Protein AF-A0A924GXJ4-F1 (afdb_monomer)

Mean predicted aligned error: 4.67 Å

Secondary structure (DSSP, 8-state):
---PPP-SHHHHHHHHTTSPPPB-HHHHHHHHHHHTTGGG--HHHHHHHHHT-HHHHHHHHHHHHHHHTTT-SS----HHHHHHHH-HHHHHHHHSSPPBHHHHTTT-HHHHHHHHHHHHHHHHHHHHHHHHHHHHT-TT-

Solvent-accessible surface area (backbone atoms only — not comparable to full-atom values): 8254 Å² total; per-residue (Å²): 132,88,78,78,76,66,76,57,69,69,43,43,54,63,55,54,70,76,49,83,80,43,29,54,50,70,53,52,53,52,50,52,59,39,58,80,38,48,94,76,59,49,47,64,66,51,30,58,60,32,64,73,33,68,52,44,39,48,51,50,41,52,54,40,36,64,76,43,57,91,76,50,96,64,82,60,87,45,61,46,58,32,32,67,74,61,31,64,71,50,49,46,73,76,58,73,82,70,47,41,38,64,67,74,34,57,96,34,67,71,60,43,52,53,51,54,53,48,51,55,51,52,47,53,50,50,54,52,50,41,55,51,28,54,75,69,64,45,92,89,87

Sequence (141 aa):
MTTTAPSGCKAWIEHLSRFPVPVLRSTCERIAYWHEREDEADAHVLADLILEDPLMCGLVLAGSSQRLSGRLATPVETVTGALLLTGVESFFRDFCALTDLETVLDGQPEALEGALALVRRAHSAARLTAAFAIHRQDEDA

Structure (mmCIF, N/CA/C/O backbone):
data_AF-A0A924GXJ4-F1
#
_entry.id   AF-A0A924GXJ4-F1
#
loop_
_atom_site.group_PDB
_atom_site.id
_atom_site.type_symbol
_atom_site.label_atom_id
_atom_site.label_alt_id
_atom_site.label_comp_id
_atom_site.label_asym_id
_atom_site.label_entity_id
_atom_site.label_seq_id
_atom_site.pdbx_PDB_ins_code
_atom_site.Cartn_x
_atom_site.Cartn_y
_atom_site.Cartn_z
_atom_site.occupancy
_atom_site.B_iso_or_equiv
_atom_site.auth_seq_id
_atom_site.auth_comp_id
_atom_site.auth_asym_id
_atom_site.auth_atom_id
_atom_site.pdbx_PDB_model_num
ATOM 1 N N . MET A 1 1 ? -12.507 -4.443 27.587 1.00 35.38 1 MET A N 1
ATOM 2 C CA . MET A 1 1 ? -11.103 -4.561 28.037 1.00 35.38 1 MET A CA 1
ATOM 3 C C . MET A 1 1 ? -10.420 -3.247 27.705 1.00 35.38 1 MET A C 1
ATOM 5 O O . MET A 1 1 ? -10.449 -2.858 26.548 1.00 35.38 1 MET A O 1
ATOM 9 N N . THR A 1 2 ? -9.915 -2.510 28.692 1.00 41.31 2 THR A N 1
ATOM 10 C CA . THR A 1 2 ? -9.214 -1.239 28.454 1.00 41.31 2 THR A CA 1
ATOM 11 C C . THR A 1 2 ? -7.794 -1.541 27.990 1.00 41.31 2 THR A C 1
ATOM 13 O O . THR A 1 2 ? -6.924 -1.832 28.808 1.00 41.31 2 THR A O 1
ATOM 16 N N . THR A 1 3 ? -7.570 -1.538 26.678 1.00 65.25 3 THR A N 1
ATOM 17 C CA . THR A 1 3 ? -6.225 -1.638 26.105 1.00 65.25 3 THR A CA 1
ATOM 18 C C . THR A 1 3 ? -5.492 -0.331 26.387 1.00 65.25 3 THR A C 1
ATOM 20 O O . THR A 1 3 ? -5.834 0.711 25.833 1.00 65.25 3 THR A O 1
ATOM 23 N N . THR A 1 4 ? -4.512 -0.362 27.287 1.00 79.94 4 THR A N 1
ATOM 24 C CA . THR A 1 4 ? -3.626 0.782 27.522 1.00 79.94 4 THR A CA 1
ATOM 25 C C . THR A 1 4 ? -2.811 1.043 26.258 1.00 79.94 4 THR A C 1
ATOM 27 O O . THR A 1 4 ? -2.149 0.136 25.752 1.00 79.94 4 THR A O 1
ATOM 30 N N . ALA A 1 5 ? -2.864 2.270 25.741 1.00 83.94 5 ALA A N 1
ATOM 31 C CA . ALA A 1 5 ? -2.120 2.655 24.548 1.00 83.94 5 ALA A CA 1
ATOM 32 C C . ALA A 1 5 ? -0.593 2.539 24.769 1.00 83.94 5 ALA A C 1
ATOM 34 O O . ALA A 1 5 ? -0.116 2.882 25.858 1.00 83.94 5 ALA A O 1
ATOM 35 N N . PRO A 1 6 ? 0.188 2.093 23.763 1.00 91.06 6 PRO A N 1
ATOM 36 C CA . PRO A 1 6 ? 1.647 2.096 23.826 1.00 91.06 6 PRO A CA 1
ATOM 37 C C . PRO A 1 6 ? 2.224 3.477 24.175 1.00 91.06 6 PRO A C 1
ATOM 39 O O . PRO A 1 6 ? 1.743 4.513 23.710 1.00 91.06 6 PRO A O 1
ATOM 42 N N . SER A 1 7 ? 3.293 3.500 24.974 1.00 92.19 7 SER A N 1
ATOM 43 C CA . SER A 1 7 ? 3.984 4.732 25.360 1.00 92.19 7 SER A CA 1
ATOM 44 C C . SER A 1 7 ? 5.221 4.980 24.489 1.00 92.19 7 SER A C 1
ATOM 46 O O . SER A 1 7 ? 6.217 4.260 24.538 1.00 92.19 7 SER A O 1
ATOM 48 N N . GLY A 1 8 ? 5.171 6.053 23.698 1.00 93.19 8 GLY A N 1
ATOM 49 C CA . GLY A 1 8 ? 6.286 6.504 22.861 1.00 93.19 8 GLY A CA 1
ATOM 50 C C . GLY A 1 8 ? 6.390 5.813 21.496 1.00 93.19 8 GLY A C 1
ATOM 51 O O . GLY A 1 8 ? 5.786 4.776 21.237 1.00 93.19 8 GLY A O 1
ATOM 52 N N . CYS A 1 9 ? 7.176 6.417 20.600 1.00 94.62 9 CYS A N 1
ATOM 53 C CA . CYS A 1 9 ? 7.242 6.036 19.184 1.00 94.62 9 CYS A CA 1
ATOM 54 C C . CYS A 1 9 ? 7.687 4.579 18.968 1.00 94.62 9 CYS A C 1
ATOM 56 O O . CYS A 1 9 ? 7.044 3.840 18.230 1.00 94.62 9 CYS A O 1
ATOM 58 N N . LYS A 1 10 ? 8.738 4.125 19.667 1.00 94.56 10 LYS A N 1
ATOM 59 C CA . LYS A 1 10 ? 9.250 2.751 19.530 1.00 94.56 10 LYS A CA 1
ATOM 60 C C . LYS A 1 10 ? 8.190 1.699 19.878 1.00 94.56 10 LYS A C 1
ATOM 62 O O . LYS A 1 10 ? 8.049 0.723 19.149 1.00 94.56 10 LYS A O 1
ATOM 67 N N . ALA A 1 11 ? 7.445 1.913 20.963 1.00 94.25 11 ALA A N 1
ATOM 68 C CA . ALA A 1 11 ? 6.400 0.990 21.395 1.00 94.25 11 ALA A CA 1
ATOM 69 C C . ALA A 1 11 ? 5.227 0.961 20.403 1.00 94.25 11 ALA A C 1
ATOM 71 O O . ALA A 1 11 ? 4.669 -0.102 20.149 1.00 94.25 11 ALA A O 1
ATOM 7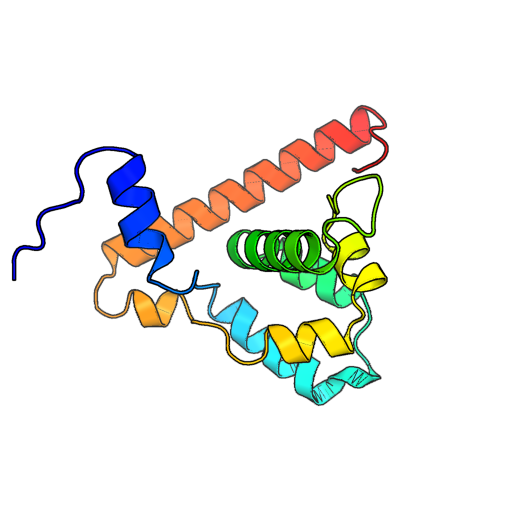2 N N . TRP A 1 12 ? 4.890 2.104 19.798 1.00 93.50 12 TRP A N 1
ATOM 73 C CA . TRP A 1 12 ? 3.905 2.165 18.719 1.00 93.50 12 TRP A CA 1
ATOM 74 C C . TRP A 1 12 ? 4.353 1.413 17.469 1.00 93.50 12 TRP A C 1
ATOM 76 O O . TRP A 1 12 ? 3.576 0.624 16.946 1.00 93.50 12 TRP A O 1
ATOM 86 N N . ILE A 1 13 ? 5.598 1.602 17.023 1.00 92.81 13 ILE A N 1
ATOM 87 C CA . ILE A 1 13 ? 6.143 0.875 15.866 1.00 92.81 13 ILE A CA 1
ATOM 88 C C . ILE A 1 13 ? 6.093 -0.635 16.116 1.00 92.81 13 ILE A C 1
ATOM 90 O O . ILE A 1 13 ? 5.615 -1.377 15.265 1.00 92.81 13 ILE A O 1
ATOM 94 N N . GLU A 1 14 ? 6.538 -1.090 17.290 1.00 93.12 14 GLU A N 1
ATOM 95 C CA . GLU A 1 14 ? 6.525 -2.513 17.646 1.00 93.12 14 GLU A CA 1
ATOM 96 C C . GLU A 1 14 ? 5.106 -3.080 17.785 1.00 93.12 14 GLU A C 1
ATOM 98 O O . GLU A 1 14 ? 4.868 -4.250 17.493 1.00 93.12 14 GLU A O 1
ATOM 103 N N . HIS A 1 15 ? 4.156 -2.274 18.258 1.00 92.19 15 HIS A N 1
ATOM 104 C CA . HIS A 1 15 ? 2.765 -2.690 18.356 1.00 92.19 15 HIS A CA 1
ATOM 105 C C . HIS A 1 15 ? 2.129 -2.823 16.969 1.00 92.19 15 HIS A C 1
ATOM 107 O O . HIS A 1 15 ? 1.524 -3.850 16.671 1.00 92.19 15 HIS A O 1
ATOM 113 N N . LEU A 1 16 ? 2.292 -1.805 16.121 1.00 89.62 16 LEU A N 1
ATOM 114 C CA . LEU A 1 16 ? 1.676 -1.742 14.797 1.00 89.62 16 LEU A CA 1
ATOM 115 C C . LEU A 1 16 ? 2.301 -2.736 13.813 1.00 89.62 16 LEU A C 1
ATOM 117 O O . LEU A 1 16 ? 1.582 -3.279 12.985 1.00 89.62 16 LEU A O 1
ATOM 121 N N . SER A 1 17 ? 3.596 -3.051 13.935 1.00 90.38 17 SER A N 1
ATOM 122 C CA . SER A 1 17 ? 4.271 -4.017 13.052 1.00 90.38 17 SER A CA 1
ATOM 123 C C . SER A 1 17 ? 3.760 -5.456 13.178 1.00 90.38 17 SER A C 1
ATOM 125 O O . SER A 1 17 ? 4.088 -6.300 12.347 1.00 90.38 17 SER A O 1
ATOM 127 N N . ARG A 1 18 ? 2.969 -5.755 14.215 1.00 91.62 18 ARG A N 1
ATOM 128 C CA . ARG A 1 18 ? 2.360 -7.075 14.441 1.00 91.62 18 ARG A CA 1
ATOM 129 C C . ARG A 1 18 ? 1.083 -7.285 13.636 1.00 91.62 18 ARG A C 1
ATOM 131 O O . ARG A 1 18 ? 0.598 -8.412 13.573 1.00 91.62 18 ARG A O 1
ATOM 138 N N . PHE A 1 19 ? 0.532 -6.220 13.064 1.00 90.56 19 PHE A N 1
ATOM 139 C CA . PHE A 1 19 ? -0.692 -6.266 12.28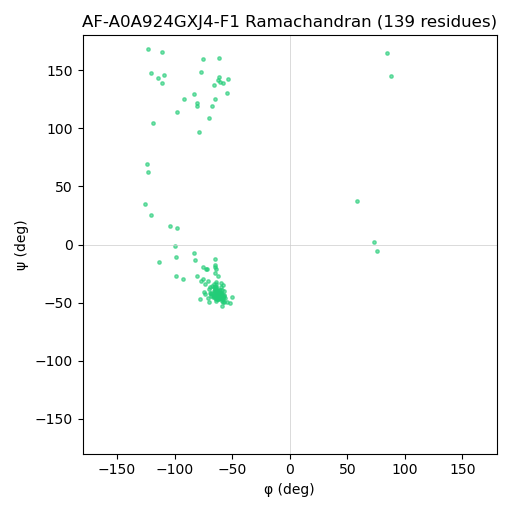1 1.00 90.56 19 PHE A CA 1
ATOM 140 C C . PHE A 1 19 ? -0.362 -6.002 10.811 1.00 90.56 19 PHE A C 1
ATOM 142 O O . PHE A 1 19 ? 0.467 -5.134 10.524 1.00 90.56 19 PHE A O 1
ATOM 149 N N . PRO A 1 20 ? -0.988 -6.727 9.869 1.00 91.19 20 PRO A N 1
ATOM 150 C CA . PRO A 1 20 ? -0.882 -6.367 8.464 1.00 91.19 20 PRO A CA 1
ATOM 151 C C . PRO A 1 20 ? -1.449 -4.959 8.269 1.00 91.19 20 PRO A C 1
ATOM 153 O O . PRO A 1 20 ? -2.467 -4.605 8.867 1.00 91.19 20 PRO A O 1
ATOM 156 N N . VAL A 1 21 ? -0.789 -4.152 7.437 1.00 92.62 21 VAL A N 1
ATOM 157 C CA . VAL A 1 21 ? -1.331 -2.848 7.046 1.00 92.62 21 VAL A CA 1
ATOM 158 C C . VAL A 1 21 ? -2.571 -3.113 6.187 1.00 92.62 21 VAL A C 1
ATOM 160 O O . VAL A 1 21 ? -2.442 -3.779 5.157 1.00 92.62 21 VAL A O 1
ATOM 163 N N . PRO A 1 22 ? -3.766 -2.655 6.598 1.00 95.88 22 PRO A N 1
ATOM 164 C CA . PRO A 1 22 ? -4.956 -2.822 5.785 1.00 95.88 22 PRO A CA 1
ATOM 165 C C . PRO A 1 22 ? -4.953 -1.839 4.609 1.00 95.88 22 PRO A C 1
ATOM 167 O O . PRO A 1 22 ? -4.291 -0.804 4.658 1.00 95.88 22 PRO A O 1
ATOM 170 N N . VAL A 1 23 ? -5.731 -2.146 3.580 1.00 97.25 23 VAL A N 1
ATOM 171 C CA . VAL A 1 23 ? -6.013 -1.267 2.435 1.00 97.25 23 VAL A CA 1
ATOM 172 C C . VAL A 1 23 ? -7.521 -1.066 2.319 1.00 97.25 23 VAL A C 1
ATOM 174 O O . VAL A 1 23 ? -8.286 -1.755 2.996 1.00 97.25 23 VAL A O 1
ATOM 177 N N . LEU A 1 24 ? -7.969 -0.119 1.499 1.00 97.56 24 LEU A N 1
ATOM 178 C CA . LEU A 1 24 ? -9.401 0.113 1.307 1.00 97.56 24 LEU A CA 1
ATOM 179 C C . LEU A 1 24 ? -10.083 -1.130 0.728 1.00 97.56 24 LEU A C 1
ATOM 181 O O . LEU A 1 24 ? -9.542 -1.785 -0.170 1.00 97.56 24 LEU A O 1
ATOM 185 N N . ARG A 1 25 ? -11.323 -1.395 1.148 1.00 97.69 25 ARG A N 1
ATOM 186 C CA . ARG A 1 25 ? -12.169 -2.446 0.566 1.00 97.69 25 ARG A CA 1
ATOM 187 C C . ARG A 1 25 ? -12.235 -2.359 -0.954 1.00 97.69 25 ARG A C 1
ATOM 189 O O . ARG A 1 25 ? -12.053 -3.362 -1.638 1.00 97.69 25 ARG A O 1
ATOM 196 N N . SER A 1 26 ? -12.433 -1.152 -1.485 1.00 96.81 26 SER A N 1
ATOM 197 C CA . SER A 1 26 ? -12.482 -0.915 -2.931 1.00 96.81 26 SER A CA 1
ATOM 198 C C . SER A 1 26 ? -11.188 -1.321 -3.638 1.00 96.81 26 SER A C 1
ATOM 200 O O . SER A 1 26 ? -11.220 -1.767 -4.782 1.00 96.81 26 SER A O 1
ATOM 202 N N . THR A 1 27 ? -10.042 -1.179 -2.969 1.00 97.06 27 THR A N 1
ATOM 203 C CA . THR A 1 27 ? -8.739 -1.598 -3.494 1.00 97.06 27 THR A CA 1
ATOM 204 C C . THR A 1 27 ? -8.638 -3.118 -3.521 1.00 97.06 27 THR A C 1
ATOM 206 O O . THR A 1 27 ? -8.276 -3.674 -4.556 1.00 97.06 27 THR A O 1
ATOM 209 N N . CYS A 1 28 ? -9.035 -3.800 -2.438 1.00 97.38 28 CYS A N 1
ATOM 210 C CA . CYS A 1 28 ? -9.116 -5.264 -2.397 1.00 97.38 28 CYS A CA 1
ATOM 211 C C . CYS A 1 28 ? -9.986 -5.813 -3.540 1.00 97.38 28 CYS A C 1
ATOM 213 O O . CYS A 1 28 ? -9.560 -6.705 -4.271 1.00 97.38 28 CYS A O 1
ATOM 215 N N . GLU A 1 29 ? -11.185 -5.254 -3.721 1.00 96.75 29 GLU A N 1
ATOM 216 C CA . GLU A 1 29 ? -12.140 -5.675 -4.753 1.00 96.75 29 GLU A CA 1
ATOM 217 C C . GLU A 1 29 ? -11.588 -5.475 -6.169 1.00 96.75 29 GLU A C 1
ATOM 219 O O . GLU A 1 29 ? -11.680 -6.375 -7.006 1.00 96.75 29 GLU A O 1
ATOM 224 N N . ARG A 1 30 ? -10.970 -4.320 -6.449 1.00 96.62 30 ARG A N 1
ATOM 225 C CA . ARG A 1 30 ? -10.393 -4.041 -7.772 1.00 96.62 30 ARG A CA 1
ATOM 226 C C . ARG A 1 30 ? -9.159 -4.894 -8.063 1.00 96.62 30 ARG A C 1
ATOM 228 O O . ARG A 1 30 ? -8.985 -5.312 -9.204 1.00 96.62 30 ARG A O 1
ATOM 235 N N . ILE A 1 31 ? -8.318 -5.171 -7.066 1.00 96.44 31 ILE A N 1
ATOM 236 C CA . ILE A 1 31 ? -7.172 -6.079 -7.235 1.00 96.44 31 ILE A CA 1
ATOM 237 C C . ILE A 1 31 ? -7.665 -7.497 -7.516 1.00 96.44 31 ILE A C 1
ATOM 239 O O . ILE A 1 31 ? -7.164 -8.125 -8.443 1.00 96.44 31 ILE A O 1
ATOM 243 N N . ALA A 1 32 ? -8.679 -7.978 -6.793 1.00 95.25 32 ALA A N 1
ATOM 244 C CA . ALA A 1 32 ? -9.282 -9.282 -7.062 1.00 95.25 32 ALA A CA 1
ATOM 245 C C . ALA A 1 32 ? -9.875 -9.358 -8.482 1.00 95.25 32 ALA A C 1
ATOM 247 O O . ALA A 1 32 ? -9.622 -10.321 -9.201 1.00 95.25 32 ALA A O 1
ATOM 248 N N . TYR A 1 33 ? -10.584 -8.309 -8.918 1.00 95.06 33 TYR A N 1
ATOM 249 C CA . TYR A 1 33 ? -11.118 -8.202 -10.280 1.00 95.06 33 TYR A CA 1
ATOM 250 C C . TYR A 1 33 ? -10.029 -8.321 -11.357 1.00 95.06 33 TYR A C 1
ATOM 252 O O . TYR A 1 33 ? -10.227 -9.015 -12.360 1.00 95.06 33 TYR A O 1
ATOM 260 N N . TRP A 1 34 ? -8.894 -7.642 -11.160 1.00 95.81 34 TRP A N 1
ATOM 261 C CA . TRP A 1 34 ? -7.773 -7.685 -12.097 1.00 95.81 34 TRP A CA 1
ATOM 262 C C 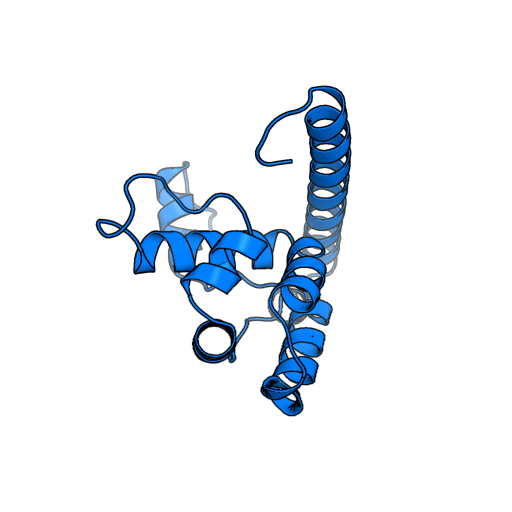. TRP A 1 34 ? -6.976 -8.980 -12.013 1.00 95.81 34 TRP A C 1
ATOM 264 O O . TRP A 1 34 ? -6.466 -9.418 -13.033 1.00 95.81 34 TRP A O 1
ATOM 274 N N . HIS A 1 35 ? -6.907 -9.627 -10.850 1.00 94.31 35 HIS A N 1
ATOM 275 C CA . HIS A 1 35 ? -6.233 -10.916 -10.720 1.00 94.31 35 HIS A CA 1
ATOM 276 C C . HIS A 1 35 ? -6.927 -12.008 -11.549 1.00 94.31 35 HIS A C 1
ATOM 278 O O . HIS A 1 35 ? -6.269 -12.822 -12.186 1.00 94.31 35 HIS A O 1
ATOM 284 N N . GLU A 1 36 ? -8.261 -11.985 -11.632 1.00 93.94 36 GLU A N 1
ATOM 285 C CA . GLU A 1 36 ? -9.016 -12.868 -12.537 1.00 93.94 36 GLU A CA 1
ATOM 286 C C . GLU A 1 36 ? -8.738 -12.602 -14.030 1.00 93.94 36 GLU A C 1
ATOM 288 O O . GLU A 1 36 ? -9.072 -13.432 -14.874 1.00 93.94 36 GLU A O 1
ATOM 293 N N . ARG A 1 37 ? -8.175 -11.434 -14.357 1.00 94.00 37 ARG A N 1
ATOM 294 C CA . ARG A 1 37 ? -7.885 -10.934 -15.712 1.00 94.00 37 ARG A CA 1
ATOM 295 C C . ARG A 1 37 ? -6.415 -10.548 -15.833 1.00 94.00 37 ARG A C 1
ATOM 297 O O . ARG A 1 37 ? -6.078 -9.564 -16.483 1.00 94.00 37 ARG A O 1
ATOM 304 N N . GLU A 1 38 ? -5.545 -11.291 -15.159 1.00 90.94 38 GLU A N 1
ATOM 305 C CA . GLU A 1 38 ? -4.130 -10.946 -15.030 1.00 90.94 38 GLU A CA 1
ATOM 306 C C . GLU A 1 38 ? -3.436 -10.810 -16.394 1.00 90.94 38 GLU A C 1
ATOM 308 O O . GLU A 1 38 ? -2.639 -9.896 -16.577 1.00 90.94 38 GLU A O 1
ATOM 313 N N . ASP A 1 39 ? -3.834 -11.622 -17.379 1.00 91.19 39 ASP A N 1
ATOM 314 C CA . ASP A 1 39 ? -3.341 -11.553 -18.764 1.00 91.19 39 ASP A CA 1
ATOM 315 C C . ASP A 1 39 ? -3.695 -10.232 -19.484 1.00 91.19 39 ASP A C 1
ATOM 317 O O . ASP A 1 39 ? -3.067 -9.872 -20.479 1.00 91.19 39 ASP A O 1
ATOM 321 N N . GLU A 1 40 ? -4.714 -9.512 -19.004 1.00 92.38 40 GLU A N 1
ATOM 322 C CA . GLU A 1 40 ? -5.160 -8.215 -19.530 1.00 92.38 40 GLU A CA 1
ATOM 323 C C . GLU A 1 40 ? -4.609 -7.035 -18.713 1.00 92.38 40 GLU A C 1
ATOM 325 O O . GLU A 1 40 ? -4.751 -5.880 -19.123 1.00 92.38 40 GLU A O 1
ATOM 330 N N . ALA A 1 41 ? -4.004 -7.299 -17.551 1.00 92.38 41 ALA A N 1
ATOM 331 C CA . ALA A 1 41 ? -3.492 -6.270 -16.661 1.00 92.38 41 ALA A CA 1
ATOM 332 C C . ALA A 1 41 ? -2.095 -5.812 -17.098 1.00 92.38 41 ALA A C 1
ATOM 334 O O . ALA A 1 41 ? -1.171 -6.611 -17.243 1.00 92.38 41 ALA A O 1
ATOM 335 N N . ASP A 1 42 ? -1.907 -4.498 -17.226 1.00 92.00 42 ASP A N 1
ATOM 336 C CA . ASP A 1 42 ? -0.584 -3.904 -17.394 1.00 92.00 42 ASP A CA 1
ATOM 337 C C . ASP A 1 42 ? -0.155 -3.095 -16.159 1.00 92.00 42 ASP A C 1
ATOM 339 O O . ASP A 1 42 ? -0.943 -2.772 -15.263 1.00 92.00 42 ASP A O 1
ATOM 343 N N . ALA A 1 43 ? 1.138 -2.773 -16.103 1.00 93.31 43 ALA A N 1
ATOM 344 C CA . ALA A 1 43 ? 1.720 -2.040 -14.985 1.00 93.31 43 ALA A CA 1
ATOM 345 C C . ALA A 1 43 ? 1.127 -0.631 -14.810 1.00 93.31 43 ALA A C 1
ATOM 347 O O . ALA A 1 43 ? 1.131 -0.116 -13.697 1.00 93.31 43 ALA A O 1
ATOM 348 N N . HIS A 1 44 ? 0.633 0.004 -15.873 1.00 93.06 44 HIS A N 1
ATOM 349 C CA . HIS A 1 44 ? 0.091 1.357 -15.799 1.00 93.06 44 HIS A CA 1
ATOM 350 C C . HIS A 1 44 ? -1.320 1.354 -15.206 1.00 93.06 44 HIS A C 1
ATOM 352 O O . HIS A 1 44 ? -1.588 2.085 -14.256 1.00 93.06 44 HIS A O 1
ATOM 358 N N . VAL A 1 45 ? -2.179 0.453 -15.685 1.00 92.88 45 VAL A N 1
ATOM 359 C CA . VAL A 1 45 ? -3.534 0.239 -15.162 1.00 92.88 45 VAL A CA 1
ATOM 360 C C . VAL A 1 45 ? -3.502 -0.102 -13.673 1.00 92.88 45 VAL A C 1
ATOM 362 O O . VAL A 1 45 ? -4.288 0.430 -12.884 1.00 92.88 45 VAL A O 1
ATOM 365 N N . LEU A 1 46 ? -2.575 -0.972 -13.267 1.00 96.19 46 LEU A N 1
ATOM 366 C CA . LEU A 1 46 ? -2.399 -1.313 -11.859 1.00 96.19 46 LEU A CA 1
ATOM 367 C C . LEU A 1 46 ? -1.809 -0.153 -11.054 1.00 96.19 46 LEU A C 1
ATOM 369 O O . LEU A 1 46 ? -2.244 0.066 -9.925 1.00 96.19 46 LEU A O 1
ATOM 373 N N . ALA A 1 47 ? -0.865 0.611 -11.612 1.00 95.81 47 ALA A N 1
ATOM 374 C CA . ALA A 1 47 ? -0.311 1.777 -10.932 1.00 95.81 47 ALA A CA 1
ATOM 375 C C . ALA A 1 47 ? -1.388 2.823 -10.625 1.00 95.81 47 ALA A C 1
ATOM 377 O O . ALA A 1 47 ? -1.463 3.275 -9.484 1.00 95.81 47 ALA A O 1
ATOM 378 N N . ASP A 1 48 ? -2.250 3.150 -11.589 1.00 93.94 48 ASP A N 1
ATOM 379 C CA . ASP A 1 48 ? -3.345 4.106 -11.394 1.00 93.94 48 ASP A CA 1
ATOM 380 C C . ASP A 1 48 ? -4.283 3.661 -10.268 1.00 93.94 48 ASP A C 1
ATOM 382 O O . ASP A 1 48 ? -4.605 4.445 -9.375 1.00 93.94 48 ASP A O 1
ATOM 386 N N . LEU A 1 49 ? -4.652 2.375 -10.253 1.00 95.31 49 LEU A N 1
ATOM 387 C CA . LEU A 1 49 ? -5.445 1.779 -9.178 1.00 95.31 49 LEU A CA 1
ATOM 388 C C . LEU A 1 49 ? -4.754 1.917 -7.821 1.00 95.31 49 LEU A C 1
ATOM 390 O O . LEU A 1 49 ? -5.385 2.318 -6.845 1.00 95.31 49 LEU A O 1
ATOM 394 N N . ILE A 1 50 ? -3.471 1.566 -7.744 1.00 96.06 50 ILE A N 1
ATOM 395 C CA . ILE A 1 50 ? -2.707 1.581 -6.493 1.00 96.06 50 ILE A CA 1
ATOM 396 C C . ILE A 1 50 ? -2.561 3.016 -5.972 1.00 96.06 50 ILE A C 1
ATOM 398 O O . ILE A 1 50 ? -2.689 3.228 -4.770 1.00 96.06 50 ILE A O 1
ATOM 402 N N . LEU A 1 51 ? -2.350 4.004 -6.850 1.00 94.19 51 LEU A N 1
ATOM 403 C CA . LEU A 1 51 ? -2.183 5.424 -6.503 1.00 94.19 51 LEU A CA 1
ATOM 404 C C . LEU A 1 51 ? -3.436 6.071 -5.888 1.00 94.19 51 LEU A C 1
ATOM 406 O O . LEU A 1 51 ? -3.344 7.094 -5.199 1.00 94.19 51 LEU A O 1
ATOM 410 N N . GLU A 1 52 ? -4.610 5.473 -6.081 1.00 93.12 52 GLU A N 1
ATOM 411 C CA . GLU A 1 52 ? -5.838 5.895 -5.404 1.00 93.12 52 GLU A CA 1
ATOM 412 C C . GLU A 1 52 ? -5.854 5.516 -3.912 1.00 93.12 52 GLU A C 1
ATOM 414 O O . GLU A 1 52 ? -6.548 6.164 -3.124 1.00 93.12 52 GLU A O 1
ATOM 419 N N . ASP A 1 53 ? -5.049 4.531 -3.502 1.00 95.62 53 ASP A N 1
ATOM 420 C CA . ASP A 1 53 ? -4.955 4.051 -2.126 1.00 95.62 53 ASP A CA 1
ATOM 421 C C . ASP A 1 53 ? -3.533 4.236 -1.556 1.00 95.62 53 ASP A C 1
ATOM 423 O O . ASP A 1 53 ? -2.614 3.467 -1.856 1.00 95.62 53 ASP A O 1
ATOM 427 N N . PRO A 1 54 ? -3.316 5.229 -0.673 1.00 95.12 54 PRO A N 1
ATOM 428 C CA . PRO A 1 54 ? -1.996 5.508 -0.117 1.00 95.12 54 PRO A CA 1
ATOM 429 C C . PRO A 1 54 ? -1.452 4.371 0.762 1.00 95.12 54 PRO A C 1
ATOM 431 O O . PRO A 1 54 ? -0.234 4.249 0.904 1.00 95.12 54 PRO A O 1
ATOM 434 N N . LEU A 1 55 ? -2.317 3.536 1.350 1.00 95.06 55 LEU A N 1
ATOM 435 C CA . LEU A 1 55 ? -1.882 2.372 2.126 1.00 95.06 55 LEU A CA 1
ATOM 436 C C . LEU A 1 55 ? -1.371 1.281 1.182 1.00 95.06 55 LEU A C 1
ATOM 438 O O . LEU A 1 55 ? -0.293 0.730 1.414 1.00 95.06 55 LEU A O 1
ATOM 442 N N . MET A 1 56 ? -2.076 1.049 0.071 1.00 96.81 56 MET A N 1
ATOM 443 C CA . MET A 1 56 ? -1.624 0.127 -0.974 1.00 96.81 56 MET A CA 1
ATOM 444 C C . MET A 1 56 ? -0.320 0.600 -1.627 1.00 96.81 56 MET A C 1
ATOM 446 O O . MET A 1 56 ?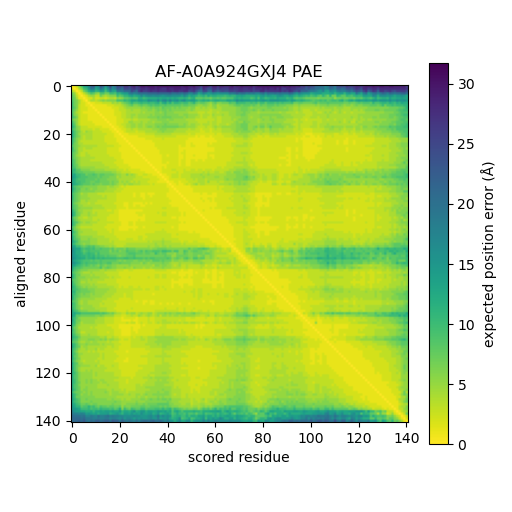 0.606 -0.194 -1.784 1.00 96.81 56 MET A O 1
ATOM 450 N N . CYS A 1 57 ? -0.193 1.896 -1.933 1.00 95.94 57 CYS A N 1
ATOM 451 C CA . CYS A 1 57 ? 1.060 2.490 -2.413 1.00 95.94 57 CYS A CA 1
ATOM 452 C C . CYS A 1 57 ? 2.237 2.154 -1.495 1.00 95.94 57 CYS A C 1
ATOM 454 O O . CYS A 1 57 ? 3.279 1.679 -1.950 1.00 95.94 57 CYS A O 1
ATOM 456 N N . GLY A 1 58 ? 2.060 2.384 -0.189 1.00 94.31 58 GLY A N 1
ATOM 457 C CA . GLY A 1 58 ? 3.083 2.106 0.813 1.00 94.31 58 GLY A CA 1
ATOM 458 C C . GLY A 1 58 ? 3.474 0.629 0.850 1.00 94.31 58 GLY A C 1
ATOM 459 O O . GLY A 1 58 ? 4.663 0.318 0.891 1.00 94.31 58 GLY A O 1
ATOM 460 N N . LEU A 1 59 ? 2.494 -0.277 0.779 1.00 95.50 59 LEU A N 1
ATOM 461 C CA . LEU A 1 59 ? 2.730 -1.721 0.735 1.00 95.50 59 LEU A CA 1
ATOM 462 C C . LEU A 1 59 ? 3.547 -2.145 -0.492 1.00 95.50 59 LEU A C 1
ATOM 464 O O . LEU A 1 59 ? 4.523 -2.886 -0.351 1.00 95.50 59 LEU A O 1
ATOM 468 N N . VAL A 1 60 ? 3.195 -1.647 -1.680 1.00 96.44 60 VAL A N 1
ATOM 469 C CA . VAL A 1 60 ? 3.887 -1.970 -2.940 1.00 96.44 60 VAL A CA 1
ATOM 470 C C . VAL A 1 60 ? 5.325 -1.464 -2.927 1.00 96.44 60 VAL A C 1
ATOM 472 O O . VAL A 1 60 ? 6.248 -2.219 -3.249 1.00 96.44 60 VAL A O 1
ATOM 475 N N . LEU A 1 61 ? 5.539 -0.211 -2.520 1.00 95.19 61 LEU A N 1
ATOM 476 C CA . LEU A 1 61 ? 6.873 0.388 -2.459 1.00 95.19 61 LEU A CA 1
ATOM 477 C C . LEU A 1 61 ? 7.751 -0.297 -1.405 1.00 95.19 61 LEU A C 1
ATOM 479 O O . LEU A 1 61 ? 8.900 -0.636 -1.691 1.00 95.19 61 LEU A O 1
ATOM 483 N N . ALA A 1 62 ? 7.213 -0.570 -0.212 1.00 93.12 62 ALA A N 1
ATOM 484 C CA . ALA A 1 62 ? 7.945 -1.266 0.844 1.00 93.12 62 ALA A CA 1
ATOM 485 C C . ALA A 1 62 ? 8.322 -2.697 0.431 1.00 93.12 62 ALA A C 1
ATOM 487 O O . ALA A 1 62 ? 9.482 -3.090 0.571 1.00 93.12 62 ALA A O 1
ATOM 488 N N . GLY A 1 63 ? 7.373 -3.456 -0.130 1.00 92.81 63 GLY A N 1
ATOM 489 C CA . GLY A 1 63 ? 7.615 -4.820 -0.602 1.00 92.81 63 GLY A CA 1
ATOM 490 C C . GLY A 1 63 ? 8.649 -4.874 -1.729 1.00 92.81 63 GLY A C 1
ATOM 491 O O . GLY A 1 63 ? 9.564 -5.701 -1.704 1.00 92.81 63 GLY A O 1
ATOM 492 N N . SER A 1 64 ? 8.565 -3.943 -2.680 1.00 93.12 64 SER A N 1
ATOM 493 C CA . SER A 1 64 ? 9.507 -3.855 -3.803 1.00 93.12 64 SER A CA 1
ATOM 494 C C . SER A 1 64 ? 10.903 -3.448 -3.342 1.00 93.12 64 SER A C 1
ATOM 496 O O . SER A 1 64 ? 11.885 -4.087 -3.722 1.00 93.12 64 SER A O 1
ATOM 498 N N . SER A 1 65 ? 10.999 -2.448 -2.463 1.00 91.06 65 SER A N 1
ATOM 499 C CA . SER A 1 65 ? 12.264 -2.017 -1.863 1.00 91.06 65 SER A CA 1
ATOM 500 C C . SER A 1 65 ? 12.934 -3.155 -1.089 1.00 91.06 65 SER A C 1
ATOM 502 O O . SER A 1 65 ? 14.126 -3.399 -1.261 1.00 91.06 65 SER A O 1
ATOM 504 N N . GLN A 1 66 ? 12.171 -3.934 -0.313 1.00 90.31 66 GLN A N 1
ATOM 505 C CA . GLN A 1 66 ? 12.708 -5.088 0.410 1.00 90.31 66 GLN A CA 1
ATOM 506 C C . GLN A 1 66 ? 13.201 -6.196 -0.535 1.00 90.31 66 GLN A C 1
ATOM 508 O O . GLN A 1 66 ? 14.290 -6.734 -0.335 1.00 90.31 66 GLN A O 1
ATOM 513 N N . ARG A 1 67 ? 12.432 -6.522 -1.581 1.00 90.25 67 ARG A N 1
ATOM 514 C CA . ARG A 1 67 ? 12.773 -7.563 -2.568 1.00 90.25 67 ARG A CA 1
ATOM 515 C C . ARG A 1 67 ? 14.002 -7.208 -3.408 1.00 90.25 67 ARG A C 1
ATOM 517 O O . ARG A 1 67 ? 14.771 -8.093 -3.787 1.00 90.25 67 ARG A O 1
ATOM 524 N N . LEU A 1 68 ? 14.153 -5.929 -3.736 1.00 89.06 68 LEU A N 1
ATOM 525 C CA . LEU A 1 68 ? 15.184 -5.418 -4.641 1.00 89.06 68 LEU A CA 1
ATOM 526 C C . LEU A 1 68 ? 16.376 -4.807 -3.890 1.00 89.06 68 LEU A C 1
ATOM 528 O O . LEU A 1 68 ? 17.360 -4.403 -4.515 1.00 89.06 68 LEU A O 1
ATOM 532 N N . SER A 1 69 ? 16.322 -4.794 -2.556 1.00 87.44 69 SER A N 1
ATOM 533 C CA . SER A 1 69 ? 17.408 -4.328 -1.701 1.00 87.44 69 SER A CA 1
ATOM 534 C C . SER A 1 69 ? 18.715 -5.054 -2.029 1.00 87.44 69 SER A C 1
ATOM 536 O O . SER A 1 69 ? 18.758 -6.280 -2.155 1.00 87.44 69 SER A O 1
ATOM 538 N N . GLY A 1 70 ? 19.788 -4.286 -2.222 1.00 87.19 70 GLY A N 1
ATOM 539 C CA . GLY A 1 70 ? 21.107 -4.802 -2.598 1.00 87.19 70 GLY A CA 1
ATOM 540 C C . GLY A 1 70 ? 21.252 -5.237 -4.063 1.00 87.19 70 GLY A C 1
ATOM 541 O O . GLY A 1 70 ? 22.363 -5.570 -4.471 1.00 87.19 70 GLY A O 1
ATOM 542 N N . ARG A 1 71 ? 20.174 -5.224 -4.864 1.00 89.19 71 ARG A N 1
ATOM 543 C CA . ARG A 1 71 ? 20.216 -5.481 -6.319 1.00 89.19 71 ARG A CA 1
ATOM 544 C C . ARG A 1 71 ? 20.216 -4.200 -7.148 1.00 89.19 71 ARG A C 1
ATOM 546 O O . ARG A 1 71 ? 20.726 -4.210 -8.263 1.00 89.19 71 ARG A O 1
ATOM 553 N N . LEU A 1 72 ? 19.645 -3.122 -6.614 1.00 88.94 72 LEU A N 1
ATOM 554 C CA . LEU A 1 72 ? 19.588 -1.813 -7.260 1.00 88.94 72 LEU A CA 1
ATOM 555 C C . LEU A 1 72 ? 20.511 -0.817 -6.559 1.00 88.94 72 LEU A C 1
ATOM 557 O O . LEU A 1 72 ? 20.677 -0.864 -5.340 1.00 88.94 72 LEU A O 1
ATOM 561 N N . ALA A 1 73 ? 21.101 0.086 -7.344 1.00 86.62 73 ALA A N 1
ATOM 562 C CA . ALA A 1 73 ? 21.899 1.194 -6.823 1.00 86.62 73 ALA A CA 1
ATOM 563 C C . ALA A 1 73 ? 21.019 2.282 -6.186 1.00 86.62 73 ALA A C 1
ATOM 565 O O . ALA A 1 73 ? 21.421 2.894 -5.199 1.00 86.62 73 ALA A O 1
ATOM 566 N N . THR A 1 74 ? 19.819 2.492 -6.732 1.00 84.44 74 THR A N 1
ATOM 567 C CA . THR A 1 74 ? 18.809 3.426 -6.227 1.00 84.44 74 THR A CA 1
ATOM 568 C C . THR A 1 74 ? 17.566 2.665 -5.750 1.00 84.44 74 THR A C 1
ATOM 570 O O . THR A 1 74 ? 17.207 1.644 -6.349 1.00 84.44 74 THR A O 1
ATOM 573 N N . PRO A 1 75 ? 16.912 3.106 -4.660 1.00 83.38 75 PRO A N 1
ATOM 574 C CA . PRO A 1 75 ? 15.637 2.541 -4.231 1.00 83.38 75 PRO A CA 1
ATOM 575 C C . PRO A 1 75 ? 14.540 2.718 -5.284 1.00 83.38 75 PRO A C 1
ATOM 577 O O . PRO A 1 75 ? 14.623 3.571 -6.162 1.00 83.38 75 PRO A O 1
ATOM 580 N N . VAL A 1 76 ? 13.487 1.909 -5.175 1.00 89.44 76 VAL A N 1
ATOM 581 C CA . VAL A 1 76 ? 12.281 2.082 -5.988 1.00 89.44 76 VAL A CA 1
ATOM 582 C C . VAL A 1 76 ? 11.422 3.186 -5.379 1.00 89.44 76 VAL A C 1
ATOM 584 O O . VAL A 1 76 ? 11.007 3.065 -4.227 1.00 89.44 76 VAL A O 1
ATOM 587 N N . GLU A 1 77 ? 11.146 4.230 -6.159 1.00 89.69 77 GLU A N 1
ATOM 588 C CA . GLU A 1 77 ? 10.459 5.440 -5.678 1.00 89.69 77 GLU A CA 1
ATOM 589 C C . GLU A 1 77 ? 9.067 5.639 -6.296 1.00 89.69 77 GLU A C 1
ATOM 591 O O . GLU A 1 77 ? 8.247 6.368 -5.745 1.00 89.69 77 GLU A O 1
ATOM 596 N N . THR A 1 78 ? 8.749 4.927 -7.383 1.00 92.94 78 THR A N 1
ATOM 597 C CA . THR A 1 78 ? 7.451 5.017 -8.069 1.00 92.94 78 THR A CA 1
ATOM 598 C C . THR A 1 78 ? 6.730 3.673 -8.102 1.00 92.94 78 THR A C 1
ATOM 600 O O . THR A 1 78 ? 7.349 2.609 -8.193 1.00 92.94 78 THR A O 1
ATOM 603 N N . VAL A 1 79 ? 5.394 3.707 -8.051 1.00 95.25 79 VAL A N 1
ATOM 604 C CA . VAL A 1 79 ? 4.551 2.500 -8.137 1.00 95.25 79 VAL A CA 1
ATOM 605 C C . VAL A 1 79 ? 4.704 1.824 -9.500 1.00 95.25 79 VAL A C 1
ATOM 607 O O . VAL A 1 79 ? 4.877 0.610 -9.572 1.00 95.25 79 VAL A O 1
ATOM 610 N N . THR A 1 80 ? 4.717 2.599 -10.586 1.00 95.00 80 THR A N 1
ATOM 611 C CA . THR A 1 80 ? 4.955 2.069 -11.934 1.00 95.00 80 THR A CA 1
ATOM 612 C C . THR A 1 80 ? 6.322 1.393 -12.024 1.00 95.00 80 THR A C 1
ATOM 614 O O . THR A 1 80 ? 6.420 0.270 -12.512 1.00 95.00 80 THR A O 1
ATOM 617 N N . GLY A 1 81 ? 7.377 2.023 -11.490 1.00 94.31 81 GLY A N 1
ATOM 618 C CA . GLY A 1 81 ? 8.713 1.427 -11.432 1.00 94.31 81 GLY A CA 1
ATOM 619 C C . GLY A 1 81 ? 8.739 0.135 -10.614 1.00 94.31 81 GLY A C 1
ATOM 620 O O . GLY A 1 81 ? 9.323 -0.856 -11.051 1.00 94.31 81 GLY A O 1
ATOM 621 N N . ALA A 1 82 ? 8.046 0.105 -9.473 1.00 95.44 82 ALA A N 1
ATOM 622 C CA . ALA A 1 82 ? 7.884 -1.096 -8.657 1.00 95.44 82 ALA A CA 1
ATOM 623 C C . ALA A 1 82 ? 7.258 -2.251 -9.447 1.00 95.44 82 ALA A C 1
ATOM 625 O O . ALA A 1 82 ? 7.811 -3.353 -9.466 1.00 95.44 82 ALA A O 1
ATOM 626 N N . LEU A 1 83 ? 6.149 -1.997 -10.144 1.00 95.81 83 LEU A N 1
ATOM 627 C CA . LEU A 1 83 ? 5.455 -3.003 -10.948 1.00 95.81 83 LEU A CA 1
ATOM 628 C C . LEU A 1 83 ? 6.296 -3.484 -12.133 1.00 95.81 83 LEU A C 1
ATOM 630 O O . LEU A 1 83 ? 6.349 -4.682 -12.388 1.00 95.81 83 LEU A O 1
ATOM 634 N N . LEU A 1 84 ? 7.000 -2.585 -12.824 1.00 95.06 84 LEU A N 1
ATOM 635 C CA . LEU A 1 84 ? 7.871 -2.955 -13.944 1.00 95.06 84 LEU A CA 1
ATOM 636 C C . LEU A 1 84 ? 9.067 -3.807 -13.497 1.00 95.06 84 LEU A C 1
ATOM 638 O O . LEU A 1 84 ? 9.434 -4.760 -14.179 1.00 95.06 84 LEU A O 1
ATOM 642 N N . LEU A 1 85 ? 9.672 -3.480 -12.351 1.00 94.62 85 LEU A N 1
ATOM 643 C CA . LEU A 1 85 ? 10.845 -4.190 -11.834 1.00 94.62 85 LEU A CA 1
ATOM 644 C C . LEU A 1 85 ? 10.498 -5.535 -11.190 1.00 94.62 85 LEU A C 1
ATOM 646 O O . LEU A 1 85 ? 11.319 -6.453 -11.204 1.00 94.62 85 LEU A O 1
ATOM 650 N N . THR A 1 86 ? 9.315 -5.650 -10.584 1.00 93.62 86 THR A N 1
ATOM 651 C CA . THR A 1 86 ? 8.873 -6.887 -9.922 1.00 93.62 86 THR A CA 1
ATOM 652 C C . THR A 1 86 ? 8.064 -7.799 -10.842 1.00 93.62 86 THR A C 1
ATOM 654 O O . THR A 1 86 ? 8.142 -9.019 -10.692 1.00 93.62 86 THR A O 1
ATOM 657 N N . GLY A 1 87 ? 7.353 -7.228 -11.815 1.00 93.81 87 GLY A N 1
ATOM 658 C CA . GLY A 1 87 ? 6.422 -7.912 -12.707 1.00 93.81 87 GLY A CA 1
ATOM 659 C C . GLY A 1 87 ? 5.005 -7.990 -12.131 1.00 93.81 87 GLY A C 1
ATOM 660 O O . GLY A 1 87 ? 4.813 -8.179 -10.928 1.00 93.81 87 GLY A O 1
ATOM 661 N N . VAL A 1 88 ? 4.007 -7.899 -13.014 1.00 93.25 88 VAL A N 1
ATOM 662 C CA . VAL A 1 88 ? 2.574 -7.953 -12.667 1.00 93.25 88 VAL A CA 1
ATOM 663 C C . VAL A 1 88 ? 2.200 -9.276 -11.985 1.00 93.25 88 VAL A C 1
ATOM 665 O O . VAL A 1 88 ? 1.536 -9.267 -10.950 1.00 93.25 88 VAL A O 1
ATOM 668 N N . GLU A 1 89 ? 2.728 -10.403 -12.466 1.00 93.12 89 GLU A N 1
ATOM 669 C CA . GLU A 1 89 ? 2.477 -11.713 -11.844 1.00 93.12 89 GLU A CA 1
ATOM 670 C C . GLU A 1 89 ? 3.015 -11.792 -10.410 1.00 93.12 89 GLU A C 1
ATOM 672 O O . GLU A 1 89 ? 2.401 -12.349 -9.495 1.00 93.12 89 GLU A O 1
ATOM 677 N N . SER A 1 90 ? 4.189 -11.192 -10.178 1.00 92.88 90 SER A N 1
ATOM 678 C CA . SER A 1 90 ? 4.767 -11.115 -8.840 1.00 92.88 90 SER A CA 1
ATOM 679 C C . SER A 1 90 ? 3.903 -10.277 -7.914 1.00 92.88 90 SER A C 1
ATOM 681 O O . SER A 1 90 ? 3.746 -10.648 -6.753 1.00 92.88 90 SER A O 1
ATOM 683 N N . PHE A 1 91 ? 3.364 -9.169 -8.420 1.00 95.00 91 PHE A N 1
ATOM 684 C CA . PHE A 1 91 ? 2.461 -8.309 -7.673 1.00 95.00 91 PHE A CA 1
ATOM 685 C C . PHE A 1 91 ? 1.223 -9.084 -7.208 1.00 95.00 91 PHE A C 1
ATOM 687 O O . PHE A 1 91 ? 0.965 -9.124 -6.006 1.00 95.00 91 PHE A O 1
ATOM 694 N N . PHE A 1 92 ? 0.506 -9.770 -8.102 1.00 94.94 92 PHE A N 1
ATOM 695 C CA . PHE A 1 92 ? -0.691 -10.510 -7.694 1.00 94.94 92 PHE A CA 1
ATOM 696 C C . PHE A 1 92 ? -0.380 -11.630 -6.708 1.00 94.94 92 PHE A C 1
ATOM 698 O O . PHE A 1 92 ? -1.082 -11.778 -5.710 1.00 94.94 92 PHE A O 1
ATOM 705 N N . ARG A 1 93 ? 0.714 -12.370 -6.914 1.00 93.06 93 ARG A N 1
ATOM 706 C CA . ARG A 1 93 ? 1.150 -13.400 -5.962 1.00 93.06 93 ARG A CA 1
ATOM 707 C C . ARG A 1 93 ? 1.413 -12.830 -4.564 1.00 93.06 93 ARG A C 1
ATOM 709 O O . ARG A 1 93 ? 1.112 -13.494 -3.576 1.00 93.06 93 ARG A O 1
ATOM 716 N N . ASP A 1 94 ? 2.002 -11.640 -4.475 1.00 92.00 94 ASP A N 1
ATOM 717 C CA . ASP A 1 94 ? 2.363 -11.018 -3.198 1.00 92.00 94 ASP A CA 1
ATOM 718 C C . ASP A 1 94 ? 1.163 -10.323 -2.520 1.00 92.00 94 ASP A C 1
ATOM 720 O O . ASP A 1 94 ? 1.129 -10.221 -1.293 1.00 92.00 94 ASP A O 1
ATOM 724 N N . PHE A 1 95 ? 0.174 -9.873 -3.300 1.00 92.19 95 PHE A N 1
ATOM 725 C CA . PHE A 1 95 ? -0.961 -9.066 -2.837 1.00 92.19 95 PHE A CA 1
ATOM 726 C C . PHE A 1 95 ? -2.336 -9.717 -3.082 1.00 92.19 95 PHE A C 1
ATOM 728 O O . PHE A 1 95 ? -3.349 -9.026 -3.145 1.00 92.19 95 PHE A O 1
ATOM 735 N N . CYS A 1 96 ? -2.410 -11.048 -3.170 1.00 84.75 96 CYS A N 1
ATOM 736 C CA . CYS A 1 96 ? -3.677 -11.777 -3.335 1.00 84.75 96 CYS A CA 1
ATOM 737 C C . CYS A 1 96 ? -4.522 -11.870 -2.050 1.00 84.75 96 CYS A C 1
ATOM 739 O O . CYS A 1 96 ? -5.721 -12.133 -2.116 1.00 84.75 96 CYS A O 1
ATOM 741 N N . ALA A 1 97 ? -3.913 -11.662 -0.877 1.00 88.75 97 ALA A N 1
ATOM 742 C CA . ALA A 1 97 ? -4.548 -11.812 0.434 1.00 88.75 97 ALA A CA 1
ATOM 743 C C . ALA A 1 97 ? -4.449 -10.517 1.255 1.00 88.75 97 ALA A C 1
ATOM 745 O O . ALA A 1 97 ? -3.804 -10.458 2.304 1.00 88.75 97 ALA A O 1
ATOM 746 N N . LEU A 1 98 ? -5.068 -9.454 0.744 1.00 94.88 98 LEU A N 1
ATOM 747 C CA . LEU A 1 98 ? -5.078 -8.142 1.387 1.00 94.88 98 LEU A CA 1
ATOM 748 C C . LEU A 1 98 ? -6.057 -8.090 2.564 1.00 94.88 98 LEU A C 1
ATOM 750 O O . LEU A 1 98 ? -7.093 -8.753 2.580 1.00 94.88 98 LEU A O 1
ATOM 754 N N . THR A 1 99 ? -5.717 -7.276 3.562 1.00 95.38 99 THR A N 1
ATOM 755 C CA . THR A 1 99 ? -6.594 -7.006 4.705 1.00 95.38 99 THR A CA 1
ATOM 756 C C . THR A 1 99 ? -7.448 -5.773 4.412 1.00 95.38 99 THR A C 1
ATOM 758 O O . THR A 1 99 ? -6.909 -4.714 4.109 1.00 95.38 99 THR A O 1
ATOM 761 N N . ASP A 1 100 ? -8.768 -5.907 4.524 1.00 95.56 100 ASP A N 1
ATOM 762 C CA . ASP A 1 100 ? -9.748 -4.836 4.301 1.00 95.56 100 ASP A CA 1
ATOM 763 C C . ASP A 1 100 ? -9.873 -3.921 5.538 1.00 95.56 100 ASP A C 1
ATOM 765 O O . ASP A 1 100 ? -10.270 -4.375 6.615 1.00 95.56 100 ASP A O 1
ATOM 769 N N . LEU A 1 101 ? -9.560 -2.631 5.378 1.00 96.50 101 LEU A N 1
ATOM 770 C CA . LEU A 1 101 ? -9.634 -1.601 6.419 1.00 96.50 101 LEU A CA 1
ATOM 771 C C . LEU A 1 101 ? -11.042 -1.464 7.006 1.00 96.50 101 LEU A C 1
ATOM 773 O O . LEU A 1 101 ? -11.198 -1.389 8.227 1.00 96.50 101 LEU A O 1
ATOM 777 N N . GLU A 1 102 ? -12.063 -1.438 6.158 1.00 97.44 102 GLU A N 1
ATOM 778 C CA . GLU A 1 102 ? -13.460 -1.307 6.549 1.00 97.44 102 GLU A CA 1
ATOM 779 C C . GLU A 1 102 ? -13.921 -2.514 7.371 1.00 97.44 102 GLU A C 1
ATOM 781 O O . GLU A 1 102 ? -14.723 -2.357 8.288 1.00 97.44 102 GLU A O 1
ATOM 786 N N . THR A 1 103 ? -13.397 -3.707 7.079 1.00 96.62 103 THR A N 1
ATOM 787 C CA . THR A 1 103 ? -13.648 -4.909 7.890 1.00 96.62 103 THR A CA 1
ATOM 788 C C . THR A 1 103 ? -12.875 -4.871 9.210 1.00 96.62 103 THR A C 1
ATOM 790 O O . THR A 1 103 ? -13.427 -5.217 10.251 1.00 96.62 103 THR A O 1
ATOM 793 N N . VAL A 1 104 ? -11.616 -4.415 9.209 1.00 95.25 104 VAL A N 1
ATOM 794 C CA . VAL A 1 104 ? -10.804 -4.272 10.437 1.00 95.25 104 VAL A CA 1
ATOM 795 C C . VAL A 1 104 ? -11.450 -3.309 11.436 1.00 95.25 104 VAL A C 1
ATOM 797 O O . VAL A 1 104 ? -11.372 -3.526 12.647 1.00 95.25 104 VAL A O 1
ATOM 800 N N . LEU A 1 105 ? -12.078 -2.243 10.940 1.00 95.75 105 LEU A N 1
ATOM 801 C CA . LEU A 1 105 ? -12.731 -1.216 11.752 1.00 95.75 105 LEU A CA 1
ATOM 802 C C . LEU A 1 105 ? -14.245 -1.419 11.881 1.00 95.75 105 LEU A C 1
ATOM 804 O O . LEU A 1 105 ? -14.946 -0.508 12.334 1.00 95.75 105 LEU A O 1
ATOM 808 N N . ASP A 1 106 ? -14.756 -2.600 11.528 1.00 95.88 106 ASP A N 1
ATOM 809 C CA . ASP A 1 106 ? -16.167 -2.910 11.720 1.00 95.88 106 ASP A CA 1
ATOM 810 C C . ASP A 1 106 ? -16.559 -2.782 13.203 1.00 95.88 106 ASP A C 1
ATOM 812 O O . ASP A 1 106 ? -15.801 -3.109 14.122 1.00 95.88 106 ASP A O 1
ATOM 816 N N . GLY A 1 107 ? -17.737 -2.210 13.448 1.00 96.25 107 GLY A N 1
ATOM 817 C CA . GLY A 1 107 ? -18.193 -1.853 14.794 1.00 96.25 107 GLY A CA 1
ATOM 818 C C . GLY A 1 107 ? -17.508 -0.629 15.429 1.00 96.25 107 GLY A C 1
ATOM 819 O O . GLY A 1 107 ? -17.847 -0.285 16.562 1.00 96.25 107 GLY A O 1
ATOM 820 N N . GLN A 1 108 ? -16.595 0.060 14.731 1.00 96.38 108 GLN A N 1
ATOM 821 C CA . GLN A 1 108 ? -15.922 1.284 15.200 1.00 96.38 108 GLN A CA 1
ATOM 822 C C . GLN A 1 108 ? -16.109 2.453 14.208 1.00 96.38 108 GLN A C 1
ATOM 824 O O . GLN A 1 108 ? -15.147 2.894 13.571 1.00 96.38 108 GLN A O 1
ATOM 829 N N . PRO A 1 109 ? -17.334 2.998 14.073 1.00 95.56 109 PRO A N 1
ATOM 830 C CA . PRO A 1 109 ? -17.670 3.958 13.016 1.00 95.56 109 PRO A CA 1
ATOM 831 C C . PRO A 1 109 ? -16.845 5.252 13.072 1.00 95.56 109 PRO A C 1
ATOM 833 O O . PRO A 1 109 ? -16.410 5.740 12.034 1.00 95.56 109 PRO A O 1
ATOM 836 N N . GLU A 1 110 ? -16.567 5.773 14.270 1.00 96.75 110 GLU A N 1
ATOM 837 C CA . GLU A 1 110 ? -15.747 6.983 14.445 1.00 96.75 110 GLU A CA 1
ATOM 838 C C . GLU A 1 110 ? -14.293 6.762 13.993 1.00 96.75 110 GLU A C 1
ATOM 840 O O . GLU A 1 110 ? -13.682 7.633 13.370 1.00 96.75 110 GLU A O 1
ATOM 845 N N . ALA A 1 111 ? -13.735 5.576 14.266 1.00 96.06 111 ALA A N 1
ATOM 846 C CA . ALA A 1 111 ? -12.385 5.221 13.835 1.00 96.06 111 ALA A CA 1
ATOM 847 C C . ALA A 1 111 ? -12.318 5.059 12.312 1.00 96.06 111 ALA A C 1
ATOM 849 O O . ALA A 1 111 ? -11.377 5.549 11.682 1.00 96.06 111 ALA A O 1
ATOM 850 N N . LEU A 1 112 ? -13.331 4.419 11.719 1.00 97.31 112 LEU A N 1
ATOM 851 C CA . LEU A 1 112 ? -13.433 4.261 10.273 1.00 97.31 112 LEU A CA 1
ATOM 852 C C . LEU A 1 112 ? -13.554 5.613 9.564 1.00 97.31 112 LEU A C 1
ATOM 854 O O . LEU A 1 112 ? -12.826 5.877 8.607 1.00 97.31 112 LEU A O 1
ATOM 858 N N . GLU A 1 113 ? -14.417 6.503 10.055 1.00 97.62 113 GLU A N 1
ATOM 859 C CA . GLU A 1 113 ? -14.556 7.852 9.506 1.00 97.62 113 GLU A CA 1
ATOM 860 C C . GLU A 1 113 ? -13.222 8.611 9.545 1.00 97.62 113 GLU A C 1
ATOM 862 O O . GLU A 1 113 ? -12.800 9.185 8.533 1.00 97.62 113 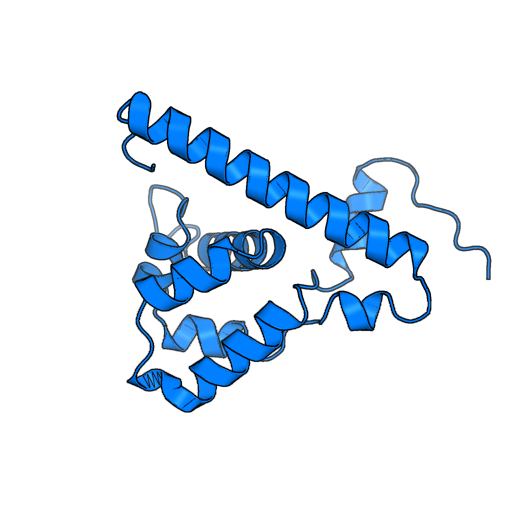GLU A O 1
ATOM 867 N N . GLY A 1 114 ? -12.524 8.564 10.685 1.00 97.38 114 GLY A N 1
ATOM 868 C CA . GLY A 1 114 ? -11.210 9.179 10.851 1.00 97.38 114 GLY A CA 1
ATOM 869 C C . GLY A 1 114 ? -10.160 8.616 9.887 1.00 97.38 114 GLY A C 1
ATOM 870 O O . GLY A 1 114 ? -9.417 9.386 9.268 1.00 97.38 114 GLY A O 1
ATOM 871 N N . ALA A 1 115 ? -10.125 7.293 9.711 1.00 95.62 115 ALA A N 1
ATOM 872 C CA . ALA A 1 115 ? -9.208 6.623 8.794 1.00 95.62 115 ALA A CA 1
ATOM 873 C C . ALA A 1 115 ? -9.477 7.018 7.332 1.00 95.62 115 ALA A C 1
ATOM 875 O O . ALA A 1 115 ? -8.564 7.457 6.629 1.00 95.62 115 ALA A O 1
ATOM 876 N N . LEU A 1 116 ? -10.736 6.976 6.888 1.00 96.12 116 LEU A N 1
ATOM 877 C CA . LEU A 1 116 ? -11.114 7.380 5.531 1.00 96.12 116 LEU A CA 1
ATOM 878 C C . LEU A 1 116 ? -10.842 8.872 5.280 1.00 96.12 116 LEU A C 1
ATOM 880 O O . LEU A 1 116 ? -10.421 9.263 4.188 1.00 96.12 116 LEU A O 1
ATOM 884 N N . ALA A 1 117 ? -11.041 9.730 6.286 1.00 96.94 117 ALA A N 1
ATOM 885 C CA . ALA A 1 117 ? -10.689 11.144 6.196 1.00 96.94 117 ALA A CA 1
ATOM 886 C C . ALA A 1 117 ? -9.176 11.363 6.051 1.00 96.94 117 ALA A C 1
ATOM 888 O O . ALA A 1 117 ? -8.757 12.273 5.332 1.00 96.94 117 ALA A O 1
ATOM 889 N N . LEU A 1 118 ? -8.351 10.546 6.711 1.00 95.00 118 LEU A N 1
ATOM 890 C CA . LEU A 1 118 ? -6.899 10.583 6.555 1.00 95.00 118 LEU A CA 1
ATOM 891 C C . LEU A 1 118 ? -6.474 10.144 5.149 1.00 95.00 118 LEU A C 1
ATOM 893 O O . LEU A 1 118 ? -5.689 10.852 4.520 1.00 95.00 118 LEU A O 1
ATOM 897 N N . VAL A 1 119 ? -7.043 9.052 4.632 1.00 94.38 119 VAL A N 1
ATOM 898 C CA . VAL A 1 119 ? -6.775 8.554 3.272 1.00 94.38 119 VAL A CA 1
ATOM 899 C C . VAL A 1 119 ? -7.094 9.617 2.219 1.00 94.38 119 VAL A C 1
ATOM 901 O O . VAL A 1 119 ? -6.231 9.960 1.409 1.00 94.38 119 VAL A O 1
ATOM 904 N N . ARG A 1 120 ? -8.279 10.242 2.287 1.00 94.12 120 ARG A N 1
ATOM 905 C CA . ARG A 1 120 ? -8.653 11.340 1.373 1.00 94.12 120 ARG A CA 1
ATOM 906 C C . ARG A 1 120 ? -7.666 12.506 1.421 1.00 94.12 120 ARG A C 1
ATOM 908 O O . ARG A 1 120 ? -7.348 13.103 0.390 1.00 94.12 120 ARG A O 1
ATOM 915 N N . ARG A 1 121 ? -7.185 12.847 2.619 1.00 95.38 121 ARG A N 1
ATOM 916 C CA . ARG A 1 121 ? -6.233 13.945 2.827 1.00 95.38 121 ARG A CA 1
ATOM 917 C C . ARG A 1 121 ? -4.865 13.617 2.236 1.00 95.38 121 ARG A C 1
ATOM 919 O O . ARG A 1 121 ? -4.285 14.475 1.579 1.00 95.38 121 ARG A O 1
ATOM 926 N N . ALA A 1 122 ? -4.385 12.390 2.432 1.00 93.88 122 ALA A N 1
ATOM 927 C CA . ALA A 1 122 ? -3.134 11.908 1.856 1.00 93.88 122 ALA A CA 1
ATOM 928 C C . ALA A 1 122 ? -3.190 11.902 0.322 1.00 93.88 122 ALA A C 1
ATOM 930 O O . ALA A 1 122 ? -2.307 12.470 -0.315 1.00 93.88 122 ALA A O 1
ATOM 931 N N . HIS A 1 123 ? -4.268 11.375 -0.264 1.00 90.25 123 HIS A N 1
ATOM 932 C CA . HIS A 1 123 ? -4.469 11.391 -1.714 1.00 90.25 123 HIS A CA 1
ATOM 933 C C . HIS A 1 123 ? -4.508 12.824 -2.278 1.00 90.25 123 HIS A C 1
ATOM 935 O O . HIS A 1 123 ? -3.857 13.135 -3.276 1.00 90.25 123 HIS A O 1
ATOM 941 N N . SER A 1 124 ? -5.210 13.739 -1.601 1.00 91.94 124 SER A N 1
ATOM 942 C CA . SER A 1 124 ? -5.256 15.154 -2.002 1.00 91.94 124 SER A CA 1
ATOM 943 C C . SER A 1 124 ? -3.876 15.818 -1.945 1.00 91.94 124 SER A C 1
ATOM 945 O O . SER A 1 124 ? -3.505 16.546 -2.864 1.00 91.94 124 SER A O 1
ATOM 947 N N . ALA A 1 125 ? -3.102 15.557 -0.887 1.00 93.75 125 ALA A N 1
ATOM 948 C CA . ALA A 1 125 ? -1.743 16.072 -0.751 1.00 93.75 125 ALA A CA 1
ATOM 949 C C . ALA A 1 125 ? -0.819 15.525 -1.849 1.00 93.75 125 ALA A C 1
ATOM 951 O O . ALA A 1 125 ? -0.098 16.304 -2.464 1.00 93.75 125 ALA A O 1
ATOM 952 N N . ALA A 1 126 ? -0.889 14.224 -2.147 1.00 90.19 126 ALA A N 1
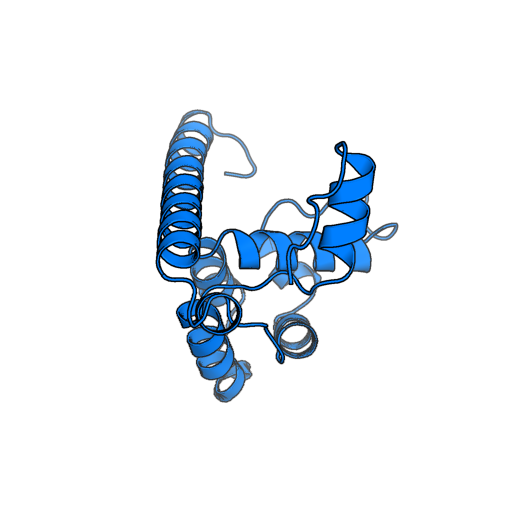ATOM 953 C CA . ALA A 1 126 ? -0.099 13.599 -3.205 1.00 90.19 126 ALA A CA 1
ATOM 954 C C . ALA A 1 126 ? -0.354 14.253 -4.572 1.00 90.19 126 ALA A C 1
ATOM 956 O O . ALA A 1 126 ? 0.591 14.622 -5.261 1.00 90.19 126 ALA A O 1
ATOM 957 N N . ARG A 1 127 ? -1.622 14.499 -4.926 1.00 89.75 127 ARG A N 1
ATOM 958 C CA . ARG A 1 127 ? -1.985 15.174 -6.184 1.00 89.75 127 ARG A CA 1
ATOM 959 C C . ARG A 1 127 ? -1.458 16.603 -6.279 1.00 89.75 127 ARG A C 1
ATOM 961 O O . ARG A 1 127 ? -1.023 17.021 -7.348 1.00 89.75 127 ARG A O 1
ATOM 968 N N . LEU A 1 128 ? -1.511 17.358 -5.182 1.00 92.38 128 LEU A N 1
ATOM 969 C CA . LEU A 1 128 ? -0.960 18.714 -5.142 1.00 92.38 128 LEU A CA 1
ATOM 970 C C . LEU A 1 128 ? 0.562 18.693 -5.303 1.00 92.38 128 LEU A C 1
ATOM 972 O O . LEU A 1 128 ? 1.102 19.473 -6.082 1.00 92.38 128 LEU A O 1
ATOM 976 N N . THR A 1 129 ? 1.243 17.777 -4.614 1.00 91.81 129 THR A N 1
ATOM 977 C CA . THR A 1 129 ? 2.691 17.592 -4.745 1.00 91.81 129 THR A CA 1
ATOM 978 C C . THR A 1 129 ? 3.077 17.205 -6.169 1.00 91.81 129 THR A C 1
ATOM 980 O O . THR A 1 129 ? 3.965 17.839 -6.726 1.00 91.81 129 THR A O 1
ATOM 983 N N . ALA A 1 130 ? 2.375 16.253 -6.791 1.00 87.31 130 ALA A N 1
ATOM 984 C CA . ALA A 1 130 ? 2.614 15.862 -8.180 1.00 87.31 130 ALA A CA 1
ATOM 985 C C . ALA A 1 130 ? 2.444 17.051 -9.141 1.00 87.31 130 ALA A C 1
ATOM 987 O O . ALA A 1 130 ? 3.292 17.296 -9.993 1.00 87.31 130 ALA A O 1
ATOM 988 N N . ALA A 1 131 ? 1.406 17.874 -8.951 1.00 89.56 131 ALA A N 1
ATOM 989 C CA . ALA A 1 131 ? 1.223 19.085 -9.751 1.00 89.56 131 ALA A CA 1
ATOM 990 C C . ALA A 1 131 ? 2.395 20.077 -9.601 1.00 89.56 131 ALA A C 1
ATOM 992 O O . ALA A 1 131 ? 2.817 20.687 -10.585 1.00 89.56 131 ALA A O 1
ATOM 993 N N . PHE A 1 132 ? 2.944 20.229 -8.391 1.00 92.12 132 PHE A N 1
ATOM 994 C CA . PHE A 1 132 ? 4.139 21.047 -8.174 1.00 92.12 132 PHE A CA 1
ATOM 995 C C . PHE A 1 132 ? 5.397 20.433 -8.793 1.00 92.12 132 PHE A C 1
ATOM 997 O O . PHE A 1 132 ? 6.175 21.172 -9.393 1.00 92.12 132 PHE A O 1
ATOM 1004 N N . ALA A 1 133 ? 5.584 19.1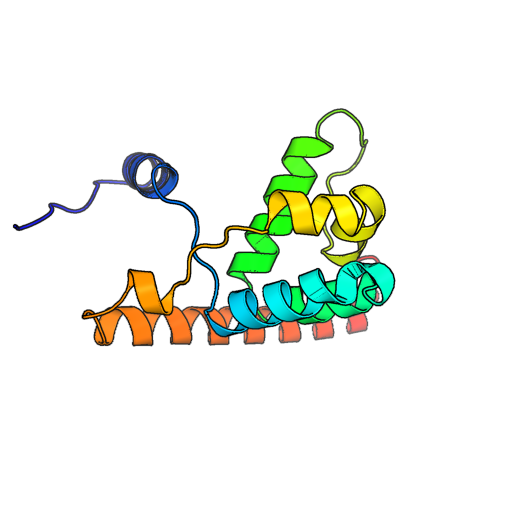18 -8.682 1.00 90.50 133 ALA A N 1
ATOM 1005 C CA . ALA A 1 133 ? 6.716 18.395 -9.257 1.00 90.50 133 ALA A CA 1
ATOM 1006 C C . ALA A 1 133 ? 6.737 18.520 -10.791 1.00 90.50 133 ALA A C 1
ATOM 1008 O O . ALA A 1 133 ? 7.740 18.944 -11.364 1.00 90.50 133 ALA A O 1
ATOM 1009 N N . ILE A 1 134 ? 5.586 18.311 -11.448 1.00 89.50 134 ILE A N 1
ATOM 1010 C CA . ILE A 1 134 ? 5.411 18.529 -12.895 1.00 89.50 134 ILE A CA 1
ATOM 1011 C C . ILE A 1 134 ? 5.774 19.968 -13.273 1.00 89.50 134 ILE A C 1
ATOM 1013 O O . ILE A 1 134 ? 6.498 20.200 -14.241 1.00 89.50 134 ILE A O 1
ATOM 1017 N N . HIS A 1 135 ? 5.297 20.956 -12.508 1.00 90.12 135 HIS A N 1
ATOM 1018 C CA . HIS A 1 135 ? 5.602 22.362 -12.778 1.00 90.12 135 HIS A CA 1
ATOM 1019 C C . HIS A 1 135 ? 7.097 22.684 -12.636 1.00 90.12 135 HIS A C 1
ATOM 1021 O O . HIS A 1 135 ? 7.615 23.545 -13.346 1.00 90.12 135 HIS A O 1
ATOM 1027 N N . ARG A 1 136 ? 7.790 21.995 -11.726 1.00 91.25 136 ARG A N 1
ATOM 1028 C CA . ARG A 1 136 ? 9.231 22.134 -11.492 1.00 91.25 136 ARG A CA 1
ATOM 1029 C C . ARG A 1 136 ? 10.097 21.323 -12.456 1.00 91.25 136 ARG A C 1
ATOM 1031 O O . ARG A 1 136 ? 11.306 21.532 -12.455 1.00 91.25 136 ARG A O 1
ATOM 1038 N N . GLN A 1 137 ? 9.484 20.481 -13.290 1.00 85.56 137 GLN A N 1
ATOM 1039 C CA . GLN A 1 137 ? 10.164 19.507 -14.145 1.00 85.56 137 GLN A CA 1
ATOM 1040 C C . GLN A 1 137 ? 11.024 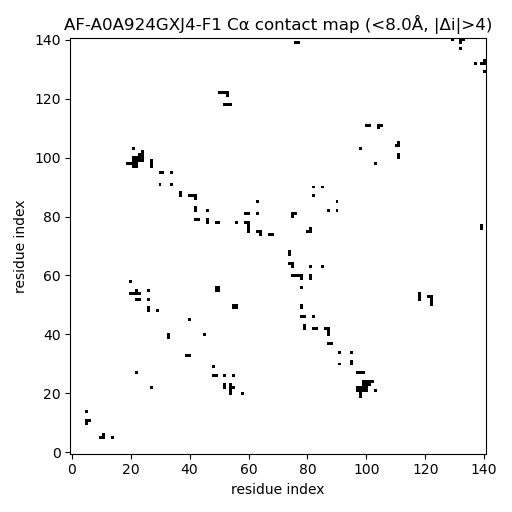18.519 -13.341 1.00 85.56 137 GLN A C 1
ATOM 1042 O O . GLN A 1 137 ? 12.118 18.162 -13.772 1.00 85.56 137 GLN A O 1
ATOM 1047 N N . ASP A 1 138 ? 10.539 18.105 -12.167 1.00 81.69 138 ASP A N 1
ATOM 1048 C CA . ASP A 1 138 ? 11.179 17.032 -11.405 1.00 81.69 138 ASP A CA 1
ATOM 1049 C C . ASP A 1 138 ? 11.062 15.712 -12.210 1.00 81.69 138 ASP A C 1
ATOM 1051 O O . ASP A 1 138 ? 10.021 15.438 -12.810 1.00 81.69 138 ASP A O 1
ATOM 1055 N N . GLU A 1 139 ? 12.139 14.920 -12.271 1.00 69.25 139 GLU A N 1
ATOM 1056 C CA . GLU A 1 139 ? 12.253 13.755 -13.176 1.00 69.25 139 GLU A CA 1
ATOM 1057 C C . GLU A 1 139 ? 11.371 12.560 -12.765 1.00 69.25 139 GLU A C 1
ATOM 1059 O O . GLU A 1 139 ? 11.018 11.742 -13.614 1.00 69.25 139 GLU A O 1
ATOM 1064 N N . ASP A 1 140 ? 10.966 12.501 -11.492 1.00 66.12 140 ASP A N 1
ATOM 1065 C CA . ASP A 1 140 ? 10.184 11.409 -10.889 1.00 66.12 140 ASP A CA 1
ATOM 1066 C C . ASP A 1 140 ? 8.697 11.766 -10.668 1.00 66.12 140 ASP A C 1
ATOM 1068 O O . ASP A 1 140 ? 8.011 11.120 -9.870 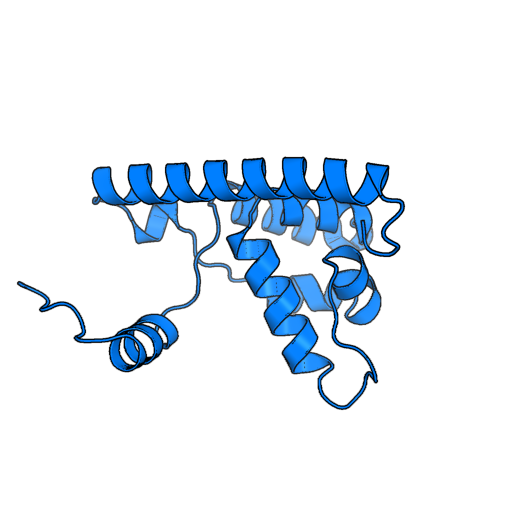1.00 66.12 140 ASP A O 1
ATOM 1072 N N . ALA A 1 141 ? 8.223 12.837 -11.315 1.00 59.53 141 ALA A N 1
ATOM 1073 C CA . ALA A 1 141 ? 6.864 13.368 -11.169 1.00 59.53 141 ALA A CA 1
ATOM 1074 C C . ALA A 1 141 ? 5.760 12.471 -11.759 1.00 59.53 141 ALA A C 1
ATOM 1076 O O . ALA A 1 141 ? 5.993 11.812 -12.798 1.00 59.53 141 ALA A O 1
#

Foldseek 3Di:
DDDDDQDDDVRVCVVPVVDAQAKAPVLLVVLLVCVVVVVVDDLVNNQVSQLLIVSSVCVLQVVLQVVCPPVDPDGDDGSSSSCVVCDSVSVCVVPVDHHHPCVVCPVPVVVSVVVVVVRVVVSVVVVVVVVVCVVVVPPRD

pLDDT: mean 91.53, std 8.61, range [35.38, 97.69]

Nearest PDB structures (foldseek):
  3p3q-assembly3_A  TM=8.592E-01  e=8.419E-03  Methylococcus capsulatus
  1vqr-assembly3_C  TM=7.435E-01  e=8.894E-02  Campylobacter jejuni subsp. jejuni NCTC 11168 = ATCC 700819
  1vqr-assembly1_A  TM=8.063E-01  e=2.284E-01  Campylobacter jejuni subsp. jejuni NCTC 11168 = ATCC 700819

Radius of gyration: 16.73 Å; Cα contacts (8 Å, |Δi|>4): 108; chains: 1; bounding box: 40×36×48 Å